Protein AF-A0A1M3CTS5-F1 (afdb_monomer_lite)

Structure (mmCIF, N/CA/C/O backbone):
data_AF-A0A1M3CTS5-F1
#
_entry.id   AF-A0A1M3CTS5-F1
#
loop_
_atom_site.group_PDB
_atom_site.id
_atom_site.type_symbol
_atom_site.label_atom_id
_atom_site.label_al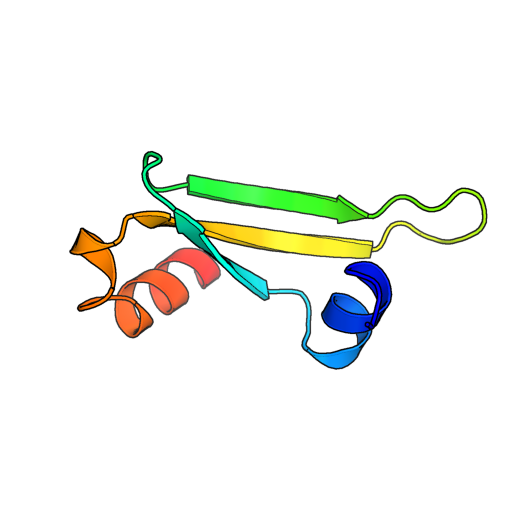t_id
_atom_site.label_comp_id
_atom_site.label_asym_id
_atom_site.label_entity_id
_atom_site.label_seq_id
_atom_site.pdbx_PDB_ins_code
_atom_site.Cartn_x
_atom_site.Cartn_y
_atom_site.Cartn_z
_atom_site.occupancy
_atom_site.B_iso_or_equiv
_atom_site.auth_seq_id
_atom_site.auth_comp_id
_atom_site.auth_asym_id
_atom_site.auth_atom_id
_atom_site.pdbx_PDB_model_num
ATOM 1 N N . MET A 1 1 ? 1.471 18.264 -14.032 1.00 55.81 1 MET A N 1
ATOM 2 C CA . MET A 1 1 ? 1.358 16.983 -13.296 1.00 55.81 1 MET A CA 1
ATOM 3 C C . MET A 1 1 ? 2.675 16.740 -12.581 1.00 55.81 1 MET A C 1
ATOM 5 O O . MET A 1 1 ? 3.699 16.916 -13.223 1.00 55.81 1 MET A O 1
ATOM 9 N N . LYS A 1 2 ? 2.655 16.402 -11.285 1.00 70.44 2 LYS A N 1
ATOM 10 C CA . LYS A 1 2 ? 3.859 15.991 -10.538 1.00 70.44 2 LYS A CA 1
ATOM 11 C C . LYS A 1 2 ? 4.203 14.538 -10.876 1.00 70.44 2 LYS A C 1
ATOM 13 O O . LYS A 1 2 ? 3.290 13.7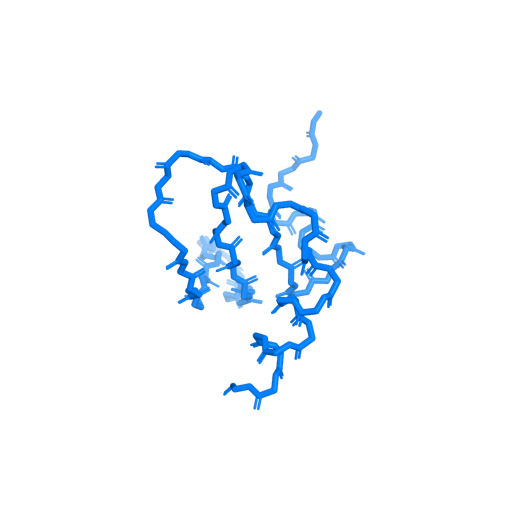51 -11.134 1.00 70.44 2 LYS A O 1
ATOM 18 N N . SER A 1 3 ? 5.483 14.183 -10.878 1.00 81.94 3 SER A N 1
ATOM 19 C CA . SER A 1 3 ? 5.919 12.791 -11.026 1.00 81.94 3 SER A CA 1
ATOM 20 C C . SER A 1 3 ? 5.541 11.965 -9.789 1.00 81.94 3 SER A C 1
ATOM 22 O O . SER A 1 3 ? 5.352 12.503 -8.695 1.00 81.94 3 SER A O 1
ATOM 24 N N . LEU A 1 4 ? 5.461 10.638 -9.935 1.00 79.25 4 LEU A N 1
ATOM 25 C CA . LEU A 1 4 ? 5.227 9.738 -8.798 1.00 79.25 4 LEU A CA 1
ATOM 26 C C . LEU A 1 4 ? 6.296 9.924 -7.710 1.00 79.25 4 LEU A C 1
ATOM 28 O O . LEU A 1 4 ? 5.981 9.901 -6.525 1.00 79.25 4 LEU A O 1
ATOM 32 N N . ARG A 1 5 ? 7.546 10.181 -8.111 1.00 81.94 5 ARG A N 1
ATOM 33 C CA . ARG A 1 5 ? 8.655 10.459 -7.195 1.00 81.94 5 ARG A CA 1
ATOM 34 C C . ARG A 1 5 ? 8.407 11.713 -6.362 1.00 81.94 5 ARG A C 1
ATOM 36 O O . ARG A 1 5 ? 8.540 11.672 -5.142 1.00 81.94 5 ARG A O 1
ATOM 43 N N . GLU A 1 6 ? 8.033 12.815 -7.010 1.00 83.12 6 GLU A N 1
ATOM 44 C CA . GLU A 1 6 ? 7.704 14.075 -6.330 1.00 83.12 6 GLU A CA 1
ATOM 45 C C . GLU A 1 6 ? 6.516 13.897 -5.384 1.00 83.12 6 GLU A C 1
ATOM 47 O O . GLU A 1 6 ? 6.523 14.420 -4.272 1.00 83.12 6 GLU A O 1
ATOM 52 N N . PHE A 1 7 ? 5.527 13.106 -5.799 1.00 83.00 7 PHE A N 1
ATOM 53 C CA . PHE A 1 7 ? 4.363 12.803 -4.981 1.00 83.00 7 PHE A CA 1
ATOM 54 C C . PHE A 1 7 ? 4.724 11.996 -3.728 1.00 83.00 7 PHE A C 1
ATOM 56 O O . PHE A 1 7 ? 4.319 12.378 -2.634 1.00 83.00 7 PHE A O 1
ATOM 63 N N . VAL A 1 8 ? 5.520 10.929 -3.852 1.00 84.00 8 VAL A N 1
ATOM 64 C CA . VAL A 1 8 ? 5.982 10.122 -2.705 1.00 84.00 8 VAL A CA 1
ATOM 65 C C . VAL A 1 8 ? 6.872 10.954 -1.777 1.00 84.00 8 VAL A C 1
ATOM 67 O O . VAL A 1 8 ? 6.738 10.875 -0.558 1.00 84.00 8 VAL A O 1
ATOM 70 N N . LYS A 1 9 ? 7.729 11.823 -2.328 1.00 82.75 9 LYS A N 1
ATOM 71 C CA . LYS A 1 9 ? 8.560 12.733 -1.525 1.00 82.75 9 LYS A CA 1
ATOM 72 C C . LYS A 1 9 ? 7.720 13.711 -0.694 1.00 82.75 9 LYS A C 1
ATOM 74 O O . LYS A 1 9 ? 8.106 14.039 0.422 1.00 82.75 9 LYS A O 1
ATOM 79 N N . GLU A 1 10 ? 6.595 14.182 -1.228 1.00 84.56 10 GLU A N 1
ATOM 80 C CA . GLU A 1 10 ? 5.726 15.158 -0.557 1.00 84.56 10 GLU A CA 1
ATOM 81 C C . GLU A 1 10 ? 4.697 14.514 0.383 1.00 84.56 10 GLU A C 1
ATOM 83 O O . GLU A 1 10 ? 4.393 15.066 1.438 1.00 84.56 10 GLU A O 1
ATOM 88 N N . LYS A 1 11 ? 4.111 13.379 -0.013 1.00 83.12 11 LYS A N 1
ATOM 89 C CA . LYS A 1 11 ? 2.970 12.752 0.676 1.00 83.12 11 LYS A CA 1
ATOM 90 C C . LYS A 1 11 ? 3.356 11.574 1.568 1.00 83.12 11 LYS A C 1
ATOM 92 O O . LYS A 1 11 ? 2.535 11.147 2.375 1.00 83.12 11 LYS A O 1
ATOM 97 N N . GLY A 1 12 ? 4.590 11.089 1.461 1.00 82.75 12 GLY A N 1
ATOM 98 C CA . GLY A 1 12 ? 5.138 10.024 2.291 1.00 82.75 12 GLY A CA 1
ATOM 99 C C . GLY A 1 12 ? 5.254 8.682 1.572 1.00 82.75 12 GLY A C 1
ATOM 100 O O . GLY A 1 12 ? 4.952 8.533 0.390 1.00 82.75 12 GLY A O 1
ATOM 101 N N . SER A 1 13 ? 5.706 7.683 2.324 1.00 85.31 13 SER A N 1
ATOM 102 C CA . SER A 1 13 ? 6.086 6.357 1.830 1.00 85.31 13 SER A CA 1
ATOM 103 C C . SER A 1 13 ? 4.930 5.353 1.752 1.00 85.31 13 SER A C 1
ATOM 105 O O . SER A 1 13 ? 5.181 4.167 1.577 1.00 85.31 13 SER A O 1
ATOM 107 N N . LEU A 1 14 ? 3.669 5.782 1.871 1.00 89.06 14 LEU A N 1
ATOM 108 C CA . LEU A 1 14 ? 2.500 4.907 1.759 1.00 89.06 14 LEU A CA 1
ATOM 109 C C . LEU A 1 14 ? 1.582 5.367 0.626 1.00 89.06 14 LEU A C 1
ATOM 111 O O . LEU A 1 14 ? 1.100 6.498 0.621 1.00 89.06 14 LEU A O 1
ATOM 115 N N . ALA A 1 15 ? 1.284 4.455 -0.295 1.00 90.00 15 ALA A N 1
ATOM 116 C CA . ALA A 1 15 ? 0.368 4.674 -1.403 1.00 90.00 15 ALA A CA 1
ATOM 117 C C . ALA A 1 15 ? -0.747 3.624 -1.405 1.00 90.00 15 ALA A C 1
ATOM 119 O O . ALA A 1 15 ? -0.508 2.440 -1.166 1.00 90.00 15 ALA A O 1
ATOM 120 N N . VAL A 1 16 ? -1.967 4.055 -1.731 1.00 90.50 16 VAL A N 1
ATOM 121 C CA . VAL A 1 16 ? -3.122 3.167 -1.903 1.00 90.50 16 VAL A CA 1
ATOM 122 C C . VAL A 1 16 ? -3.651 3.313 -3.324 1.00 90.50 16 VAL A C 1
ATOM 124 O O . VAL A 1 16 ? -3.972 4.415 -3.763 1.00 90.50 16 VAL A O 1
ATOM 127 N N . ARG A 1 17 ? -3.741 2.195 -4.044 1.00 91.19 17 ARG A N 1
ATOM 128 C CA . ARG A 1 17 ? -4.292 2.103 -5.397 1.00 91.19 17 ARG A CA 1
ATOM 129 C C . ARG A 1 17 ? -5.605 1.341 -5.357 1.00 91.19 17 ARG A C 1
ATOM 131 O O . ARG A 1 17 ? -5.662 0.248 -4.800 1.00 91.19 17 ARG A O 1
ATOM 138 N N . ILE A 1 18 ? -6.626 1.894 -6.001 1.00 93.31 18 ILE A N 1
ATOM 139 C CA . ILE A 1 18 ? -7.919 1.231 -6.174 1.00 93.31 18 ILE A CA 1
ATOM 140 C C . ILE A 1 18 ? -8.000 0.684 -7.594 1.00 93.31 18 ILE A C 1
ATOM 142 O O . ILE A 1 18 ? -7.862 1.442 -8.552 1.00 93.31 18 ILE A O 1
ATOM 146 N N . ASN A 1 19 ? -8.170 -0.627 -7.736 1.00 91.75 19 ASN A N 1
ATOM 147 C CA . ASN A 1 19 ? -8.257 -1.303 -9.033 1.00 91.75 19 ASN A CA 1
ATOM 148 C C . ASN A 1 19 ? -9.183 -2.532 -8.957 1.00 91.75 19 ASN A C 1
ATOM 150 O O . ASN A 1 19 ? -9.932 -2.666 -7.999 1.00 91.75 19 ASN A O 1
ATOM 154 N N . SER A 1 20 ? -9.198 -3.395 -9.976 1.00 90.38 20 SER A N 1
ATOM 155 C CA . SER A 1 20 ? -10.007 -4.633 -9.975 1.00 90.38 20 SER A CA 1
ATOM 156 C C . SER A 1 20 ? -9.184 -5.886 -9.650 1.00 90.38 20 SER A C 1
ATOM 158 O O . SER A 1 20 ? -9.671 -7.004 -9.808 1.00 90.38 20 SER A O 1
ATOM 160 N N . ASP A 1 21 ? -7.939 -5.710 -9.198 1.00 87.62 21 ASP A N 1
ATOM 161 C CA . ASP A 1 21 ? -7.030 -6.813 -8.892 1.00 87.62 21 ASP A CA 1
ATOM 162 C C . ASP A 1 21 ? -7.266 -7.359 -7.474 1.00 87.62 21 ASP A C 1
ATOM 164 O O . ASP A 1 21 ? -7.971 -6.771 -6.647 1.00 87.62 21 ASP A O 1
ATOM 168 N N . LYS A 1 22 ? -6.630 -8.494 -7.158 1.00 91.00 22 LYS A N 1
ATOM 169 C CA . LYS A 1 22 ? -6.619 -9.032 -5.792 1.00 91.00 22 LYS A CA 1
ATOM 170 C C . LYS A 1 22 ? -5.922 -8.055 -4.829 1.00 91.00 22 LYS A C 1
ATOM 172 O O . LYS A 1 22 ? -4.943 -7.416 -5.225 1.00 91.00 22 LYS A O 1
ATOM 177 N N . PRO A 1 23 ? -6.360 -7.987 -3.557 1.00 92.12 23 PRO A N 1
ATOM 178 C CA . PRO A 1 23 ? -5.679 -7.185 -2.551 1.00 92.12 23 PRO A CA 1
ATOM 179 C C . PRO A 1 23 ? -4.211 -7.598 -2.417 1.00 92.12 23 PRO A C 1
ATOM 181 O O . PRO A 1 23 ? -3.912 -8.791 -2.329 1.00 92.12 23 PRO A O 1
ATOM 184 N N . SER A 1 24 ? -3.302 -6.628 -2.380 1.00 93.06 24 SER A N 1
ATOM 185 C CA . SER A 1 24 ? -1.867 -6.893 -2.239 1.00 93.06 24 SER A CA 1
ATOM 186 C C . SER A 1 24 ? -1.129 -5.747 -1.555 1.00 93.06 24 SER A C 1
ATOM 188 O O . SER A 1 24 ? -1.591 -4.603 -1.553 1.00 93.06 24 SER A O 1
ATOM 190 N N . ILE A 1 25 ? 0.023 -6.075 -0.970 1.00 92.88 25 ILE A N 1
ATOM 191 C CA . ILE A 1 25 ? 0.969 -5.133 -0.369 1.00 92.88 25 ILE A CA 1
ATOM 192 C C . ILE A 1 25 ? 2.315 -5.380 -1.045 1.00 92.88 25 ILE A C 1
ATOM 194 O O . ILE A 1 25 ? 2.786 -6.516 -1.079 1.00 92.88 25 ILE A O 1
ATOM 198 N N . VAL A 1 26 ? 2.912 -4.334 -1.610 1.00 91.56 26 VAL A N 1
ATOM 199 C CA . VAL A 1 26 ? 4.193 -4.415 -2.318 1.00 91.56 26 VAL A CA 1
ATOM 200 C C . VAL A 1 26 ? 5.104 -3.294 -1.841 1.00 91.56 26 VAL A C 1
ATOM 202 O O . VAL A 1 26 ? 4.701 -2.133 -1.839 1.00 91.56 26 VAL A O 1
ATOM 205 N N . ILE A 1 27 ? 6.344 -3.627 -1.482 1.00 90.00 27 ILE A N 1
ATOM 206 C CA . ILE A 1 27 ? 7.402 -2.632 -1.288 1.00 90.00 27 ILE A CA 1
ATOM 207 C C . ILE A 1 27 ? 7.924 -2.267 -2.675 1.00 90.00 27 ILE A C 1
ATOM 209 O O . ILE A 1 27 ? 8.569 -3.073 -3.346 1.00 90.00 27 ILE A O 1
ATOM 213 N N . SER A 1 28 ? 7.586 -1.069 -3.130 1.00 87.62 28 SER A N 1
ATOM 214 C CA . SER A 1 28 ? 7.980 -0.545 -4.430 1.00 87.62 28 SER A CA 1
ATOM 215 C C . SER A 1 28 ? 9.169 0.394 -4.271 1.00 87.62 28 SER A C 1
ATOM 217 O O . SER A 1 28 ? 9.276 1.125 -3.284 1.00 87.62 28 SER A O 1
ATOM 219 N N . LYS A 1 29 ? 10.069 0.383 -5.253 1.00 87.25 29 LYS A N 1
ATOM 220 C CA . LYS A 1 29 ? 11.236 1.265 -5.288 1.00 87.25 29 LYS A CA 1
ATOM 221 C C . LYS A 1 29 ? 11.184 2.117 -6.542 1.00 87.25 29 LYS A C 1
ATOM 223 O O . LYS A 1 29 ? 11.038 1.596 -7.644 1.00 87.25 29 LYS A O 1
ATOM 228 N N . ILE A 1 30 ? 11.340 3.422 -6.369 1.00 84.25 30 ILE A N 1
ATOM 229 C CA . ILE A 1 30 ? 11.529 4.365 -7.467 1.00 84.25 30 ILE A CA 1
ATOM 230 C C . ILE A 1 30 ? 13.033 4.557 -7.627 1.00 84.25 30 ILE A C 1
ATOM 232 O O . ILE A 1 30 ? 13.665 5.266 -6.841 1.00 84.25 30 ILE A O 1
ATOM 236 N N . THR A 1 31 ? 13.607 3.881 -8.617 1.00 77.94 31 THR A N 1
ATOM 237 C CA . THR A 1 31 ? 15.000 4.056 -9.025 1.00 77.94 31 THR A CA 1
ATOM 238 C C . THR A 1 31 ? 15.079 5.146 -10.088 1.00 77.94 31 THR A C 1
ATOM 240 O O . THR A 1 31 ? 14.454 5.056 -11.140 1.00 77.94 31 THR A O 1
ATOM 243 N N . GLU A 1 32 ? 15.863 6.185 -9.819 1.00 71.81 32 GLU A N 1
ATOM 244 C CA . GLU A 1 32 ? 16.258 7.173 -10.823 1.00 71.81 32 GLU A CA 1
ATOM 245 C C . GLU A 1 32 ? 17.774 7.100 -11.002 1.00 71.81 32 GLU A C 1
ATOM 247 O O . GLU A 1 32 ? 18.499 6.821 -10.048 1.00 71.81 32 GLU A O 1
ATOM 252 N N . GLN A 1 33 ? 18.254 7.327 -12.226 1.00 64.25 33 GLN A N 1
ATOM 253 C CA . GLN A 1 33 ? 19.643 7.050 -12.626 1.00 64.25 33 GLN A CA 1
ATOM 254 C C . GLN A 1 33 ? 20.702 7.822 -11.815 1.00 64.25 33 GLN A C 1
ATOM 256 O O . GLN A 1 33 ? 21.874 7.460 -11.838 1.00 64.25 33 GLN A O 1
ATOM 261 N N . THR A 1 34 ? 20.308 8.876 -11.099 1.00 61.38 34 THR A N 1
ATOM 262 C CA . THR A 1 34 ? 21.213 9.846 -10.465 1.00 61.38 34 THR A CA 1
ATOM 263 C C . THR A 1 34 ? 20.993 10.024 -8.963 1.00 61.38 34 THR A C 1
ATOM 265 O O . THR A 1 34 ? 21.645 10.868 -8.354 1.00 61.38 34 THR A O 1
ATOM 268 N N . THR A 1 35 ? 20.081 9.284 -8.321 1.00 68.25 35 THR A N 1
ATOM 269 C CA . THR A 1 35 ? 19.836 9.443 -6.875 1.00 68.25 35 THR A CA 1
ATOM 270 C C . THR A 1 35 ? 19.499 8.136 -6.170 1.00 68.25 35 THR A C 1
ATOM 272 O O . THR A 1 35 ? 19.054 7.173 -6.788 1.00 68.25 35 THR A O 1
ATOM 275 N N . SER A 1 36 ? 19.651 8.145 -4.844 1.00 75.75 36 SER A N 1
ATOM 276 C CA . SER A 1 36 ? 19.247 7.059 -3.955 1.00 75.75 36 SER A CA 1
ATOM 277 C C . SER A 1 36 ? 17.800 6.620 -4.230 1.00 75.75 36 SER A C 1
ATOM 279 O O . SER A 1 36 ? 16.924 7.486 -4.370 1.00 75.75 36 SER A O 1
ATOM 281 N N . PRO A 1 37 ? 17.535 5.303 -4.299 1.00 79.31 37 PRO A N 1
ATOM 282 C CA . PRO A 1 37 ? 16.199 4.785 -4.554 1.00 79.31 37 PRO A CA 1
ATOM 283 C C . PRO A 1 37 ? 15.228 5.224 -3.456 1.00 79.31 37 PRO A C 1
ATOM 285 O O . PRO A 1 37 ? 15.548 5.161 -2.269 1.00 79.31 37 PRO A O 1
ATOM 288 N N . LEU A 1 38 ? 14.037 5.668 -3.861 1.00 85.88 38 LEU A N 1
ATOM 289 C CA . LEU A 1 38 ? 12.964 6.039 -2.942 1.00 85.88 38 LEU A CA 1
ATOM 290 C C . LEU A 1 38 ? 12.027 4.843 -2.769 1.00 85.88 38 LEU A C 1
ATOM 292 O O . LEU A 1 38 ? 11.377 4.424 -3.727 1.00 85.88 38 LEU A O 1
ATOM 296 N N . 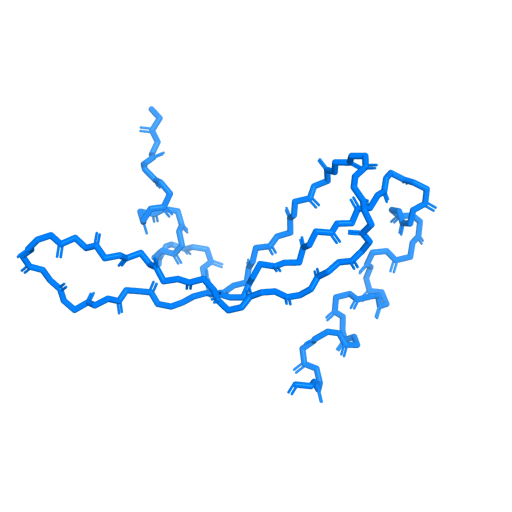GLU A 1 39 ? 11.971 4.288 -1.561 1.00 88.81 39 GLU A N 1
ATOM 297 C CA . GLU A 1 39 ? 11.097 3.158 -1.238 1.00 88.81 39 GLU A CA 1
ATOM 298 C C . GLU A 1 39 ? 9.743 3.632 -0.706 1.00 88.81 39 GLU A C 1
ATOM 300 O O . GLU A 1 39 ? 9.654 4.596 0.059 1.00 88.81 39 GLU A O 1
ATOM 305 N N . TYR A 1 40 ? 8.679 2.944 -1.113 1.00 90.12 40 TYR A N 1
ATOM 306 C CA . TYR A 1 40 ? 7.334 3.172 -0.605 1.00 90.12 40 TYR A CA 1
ATOM 307 C C . TYR A 1 40 ? 6.506 1.883 -0.622 1.00 90.12 40 TYR A C 1
ATOM 309 O O . TYR A 1 40 ? 6.658 1.024 -1.490 1.00 90.12 40 TYR A O 1
ATOM 317 N N . THR A 1 41 ? 5.589 1.760 0.328 1.00 91.31 41 THR A N 1
ATOM 318 C CA . THR A 1 41 ? 4.618 0.673 0.406 1.00 91.31 41 THR A CA 1
ATOM 319 C C . THR A 1 41 ? 3.416 1.007 -0.464 1.00 91.31 41 THR A C 1
ATOM 321 O O . THR A 1 41 ? 2.747 2.020 -0.261 1.00 91.31 41 THR A O 1
ATOM 324 N N . LEU A 1 42 ? 3.113 0.139 -1.425 1.00 91.69 42 LEU A N 1
ATOM 325 C CA . LEU A 1 42 ? 1.930 0.218 -2.269 1.00 91.69 42 LEU A CA 1
ATOM 326 C C . LEU A 1 42 ? 0.909 -0.836 -1.841 1.00 91.69 42 LEU A C 1
ATOM 328 O O . LEU A 1 42 ? 1.151 -2.035 -1.970 1.00 91.69 42 LEU A O 1
ATOM 332 N N . ILE A 1 43 ? -0.257 -0.380 -1.396 1.00 92.69 43 ILE A N 1
ATOM 333 C CA . ILE A 1 43 ? -1.414 -1.229 -1.118 1.00 92.69 43 ILE A CA 1
ATOM 334 C C . ILE A 1 43 ? -2.350 -1.164 -2.326 1.00 92.69 43 ILE A C 1
ATOM 336 O O . ILE A 1 43 ? -2.837 -0.089 -2.672 1.00 92.69 43 ILE A O 1
ATOM 340 N N . SER A 1 44 ? -2.629 -2.299 -2.965 1.00 93.25 44 SER A N 1
ATOM 341 C CA . SER A 1 44 ? -3.695 -2.393 -3.973 1.00 93.25 44 SER A CA 1
ATOM 342 C C . SER A 1 44 ? -4.956 -2.946 -3.327 1.00 93.25 44 SER A C 1
ATOM 344 O O . SER A 1 44 ? -4.903 -3.992 -2.681 1.00 93.25 44 SER A O 1
ATOM 346 N N . LEU A 1 45 ? -6.080 -2.247 -3.485 1.00 94.12 45 LEU A N 1
ATOM 347 C CA . LEU A 1 45 ? -7.376 -2.649 -2.948 1.00 94.12 45 LEU A CA 1
ATOM 348 C C . LEU A 1 45 ? -8.437 -2.689 -4.054 1.00 94.12 45 LEU A C 1
ATOM 350 O O . LEU A 1 45 ? -8.602 -1.704 -4.776 1.00 94.12 45 LEU A O 1
ATOM 354 N N . PRO A 1 46 ? -9.219 -3.773 -4.147 1.00 93.88 46 PRO A N 1
ATOM 355 C CA . PRO A 1 46 ? -10.395 -3.797 -4.990 1.00 93.88 46 PRO A CA 1
ATOM 356 C C . PRO A 1 46 ? -11.523 -2.917 -4.450 1.00 93.88 46 PRO A C 1
ATOM 358 O O . PRO A 1 46 ? -11.654 -2.719 -3.238 1.00 93.88 46 PRO A O 1
ATOM 361 N N . PHE A 1 47 ? -12.376 -2.422 -5.351 1.00 92.81 47 PHE A N 1
ATOM 362 C CA . PHE A 1 47 ? -13.437 -1.457 -5.026 1.00 92.81 47 PHE A CA 1
ATOM 363 C C . PHE A 1 47 ? -14.368 -1.928 -3.894 1.00 92.81 47 PHE A C 1
ATOM 365 O O . PHE A 1 47 ? -14.734 -1.149 -3.016 1.00 92.81 47 PHE A O 1
ATOM 372 N N . TYR A 1 48 ? -14.686 -3.226 -3.846 1.00 90.44 48 TYR A N 1
ATOM 373 C CA . TYR A 1 48 ? -15.553 -3.807 -2.815 1.00 90.44 48 TYR A CA 1
ATOM 374 C C . TYR A 1 48 ? -14.961 -3.753 -1.391 1.00 90.44 48 TYR A C 1
ATOM 376 O O . TYR A 1 48 ? -15.682 -3.971 -0.420 1.00 90.44 48 TYR A O 1
ATOM 384 N N . LEU A 1 49 ? -13.667 -3.443 -1.234 1.00 92.12 49 LEU A N 1
ATOM 385 C CA . LEU A 1 49 ? -13.009 -3.281 0.068 1.00 92.12 49 LEU A CA 1
ATOM 386 C C . LEU A 1 49 ? -12.902 -1.825 0.537 1.00 92.12 49 LEU A C 1
ATOM 388 O O . LEU A 1 49 ? -12.445 -1.584 1.657 1.00 92.12 49 LEU A O 1
ATOM 392 N N . LEU A 1 50 ? -13.351 -0.853 -0.264 1.00 90.81 50 LEU A N 1
ATOM 393 C CA . LEU A 1 50 ? -13.265 0.571 0.077 1.00 90.81 50 LEU A CA 1
ATOM 394 C C . LEU A 1 50 ? -13.979 0.923 1.384 1.00 90.81 50 LEU A C 1
ATOM 396 O O . LEU A 1 50 ? -13.465 1.722 2.165 1.00 90.81 50 LEU A O 1
ATOM 400 N N . GLY A 1 51 ? -15.105 0.266 1.680 1.00 92.31 51 GLY A N 1
ATOM 401 C CA . GLY A 1 51 ? -15.832 0.459 2.939 1.00 92.31 51 GLY A CA 1
ATOM 402 C C . GLY A 1 51 ? -15.017 0.110 4.192 1.00 92.31 51 GLY A C 1
ATOM 403 O O . GLY A 1 51 ? -15.407 0.463 5.298 1.00 92.31 51 GLY A O 1
ATOM 404 N N . GLN A 1 52 ? -13.879 -0.574 4.040 1.00 91.19 52 GLN A N 1
ATOM 405 C CA . GLN A 1 52 ? -12.990 -0.987 5.126 1.00 91.19 52 GLN A CA 1
ATOM 406 C C . GLN A 1 52 ? -11.584 -0.378 5.004 1.00 91.19 52 GLN A C 1
ATOM 408 O O . GLN A 1 52 ? -10.665 -0.821 5.694 1.00 91.19 52 GLN A O 1
ATOM 413 N N . ILE A 1 53 ? -11.401 0.648 4.163 1.00 91.94 53 ILE A N 1
ATOM 414 C CA . ILE A 1 53 ? -10.081 1.188 3.808 1.00 91.94 53 ILE A CA 1
ATOM 415 C C . ILE A 1 53 ? -9.250 1.612 5.029 1.00 91.94 53 ILE A C 1
ATOM 417 O O . ILE A 1 53 ? -8.097 1.211 5.147 1.00 91.94 53 ILE A O 1
ATOM 421 N N . HIS A 1 54 ? -9.846 2.312 5.998 1.00 91.06 54 HIS A N 1
ATOM 422 C CA . HIS A 1 54 ? -9.155 2.745 7.219 1.00 91.06 54 HIS A CA 1
ATOM 423 C C . HIS A 1 54 ? -8.607 1.565 8.033 1.00 91.06 54 HIS A C 1
ATOM 425 O O . HIS A 1 54 ? -7.472 1.598 8.509 1.00 91.06 54 HIS A O 1
ATOM 431 N N . ARG A 1 55 ? -9.407 0.502 8.185 1.00 92.50 55 ARG A N 1
ATOM 432 C CA . ARG A 1 55 ? -9.020 -0.711 8.916 1.00 92.50 55 ARG A CA 1
ATOM 433 C C . ARG A 1 55 ? -7.929 -1.477 8.170 1.00 92.50 55 ARG A C 1
ATOM 435 O O . ARG A 1 55 ? -6.995 -1.976 8.793 1.00 92.50 55 ARG A O 1
ATOM 442 N N . LEU A 1 56 ? -8.057 -1.575 6.849 1.00 90.06 56 LEU A N 1
ATOM 443 C CA . LEU A 1 56 ? -7.120 -2.303 5.996 1.00 90.06 56 LEU A CA 1
ATOM 444 C C . LEU A 1 56 ? -5.758 -1.610 5.927 1.00 90.06 56 LEU A C 1
ATOM 446 O O . LEU A 1 56 ? -4.747 -2.290 6.069 1.00 90.06 56 LEU A O 1
ATOM 450 N N . ILE A 1 57 ? -5.728 -0.279 5.808 1.00 89.88 57 ILE A N 1
ATOM 451 C CA . ILE A 1 57 ? -4.488 0.507 5.849 1.00 89.88 57 ILE A 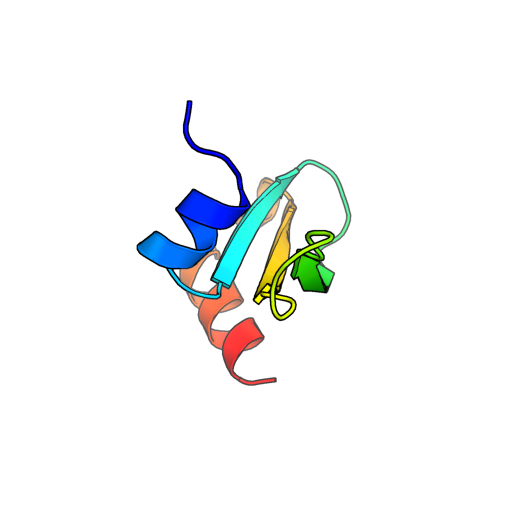CA 1
ATOM 452 C C . ILE A 1 57 ? -3.763 0.296 7.180 1.00 89.88 57 ILE A C 1
ATOM 454 O O . I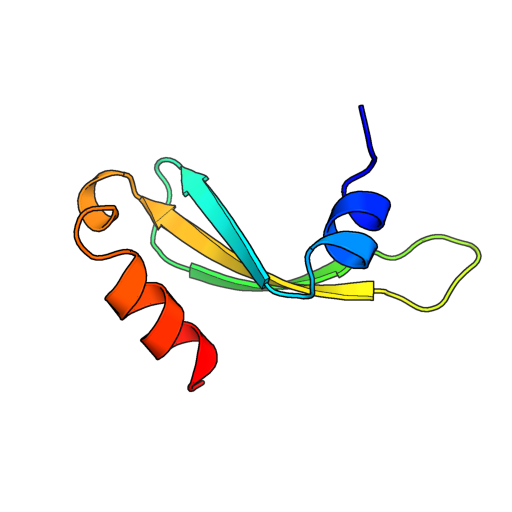LE A 1 57 ? -2.590 -0.066 7.178 1.00 89.88 57 ILE A O 1
ATOM 458 N N . LYS A 1 58 ? -4.464 0.432 8.315 1.00 90.88 58 LYS A N 1
ATOM 459 C CA . LYS A 1 58 ? -3.857 0.213 9.639 1.00 90.88 58 LYS A CA 1
ATOM 460 C C . LYS A 1 58 ? -3.250 -1.183 9.776 1.00 90.88 58 LYS A C 1
ATOM 462 O O . LYS A 1 58 ? -2.155 -1.322 10.304 1.00 90.88 58 LYS A O 1
ATOM 467 N N . LYS A 1 59 ? -3.947 -2.215 9.288 1.00 88.19 59 LYS A N 1
ATOM 468 C CA . LYS A 1 59 ? -3.448 -3.595 9.334 1.0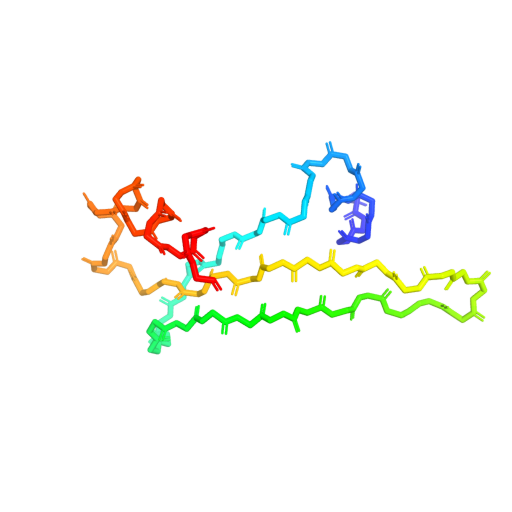0 88.19 59 LYS A CA 1
ATOM 469 C C . LYS A 1 59 ? -2.224 -3.797 8.436 1.00 88.19 59 LYS A C 1
ATOM 471 O O . LYS A 1 59 ? -1.314 -4.517 8.817 1.00 88.19 59 LYS A O 1
ATOM 476 N N . ALA A 1 60 ? -2.203 -3.164 7.266 1.00 84.94 60 ALA A N 1
ATOM 477 C CA . ALA A 1 60 ? -1.092 -3.256 6.325 1.00 84.94 60 ALA A CA 1
ATOM 478 C C . ALA A 1 60 ? 0.181 -2.545 6.813 1.00 84.94 60 ALA A C 1
ATOM 480 O O . ALA A 1 60 ? 1.264 -2.934 6.407 1.00 84.94 60 ALA A O 1
ATOM 481 N N . GLN A 1 61 ? 0.063 -1.528 7.673 1.00 81.19 61 GLN A N 1
ATOM 482 C CA . GLN A 1 61 ? 1.212 -0.841 8.280 1.00 81.19 61 GLN A CA 1
ATOM 483 C C . GLN A 1 61 ? 1.807 -1.575 9.493 1.00 81.19 61 GLN A C 1
ATOM 485 O O . GLN A 1 61 ? 2.878 -1.203 9.958 1.00 81.19 61 GLN A O 1
ATOM 490 N N . ALA A 1 62 ? 1.099 -2.565 10.042 1.00 77.25 62 ALA A N 1
ATOM 491 C CA . ALA A 1 62 ? 1.532 -3.332 11.212 1.00 77.25 62 ALA A CA 1
ATOM 492 C C . ALA A 1 62 ? 2.339 -4.600 10.855 1.00 77.25 62 ALA A C 1
ATOM 494 O O . ALA A 1 62 ? 2.723 -5.341 11.759 1.00 77.25 62 ALA A O 1
ATOM 495 N N . HIS A 1 63 ? 2.552 -4.857 9.562 1.00 56.19 63 HIS A N 1
ATOM 496 C CA . HIS A 1 63 ? 3.354 -5.946 8.999 1.00 56.19 63 HIS A CA 1
ATOM 497 C C . HIS A 1 63 ? 4.587 -5.375 8.304 1.00 56.19 63 HIS A C 1
ATOM 499 O O . HIS A 1 63 ? 5.624 -6.071 8.339 1.00 56.19 63 HIS A O 1
#

Radius of gyration: 12.9 Å; chains: 1; bounding box: 37×26×24 Å

Secondary structure (DSSP, 8-state):
---HHHHHHHH-SEEEEEESSPPEEEEEEEEETTEEEEEEEEEEEEGGGGGGHHHHHHHHTT-

Foldseek 3Di:
DDDPVVVCVVVHQEEEAEDQDDWDWDFDWDDDPPDDIDTHIYTYDYPVCPVVVVVVVVVSVVD

Sequence (63 aa):
MKSLREFVKEKGSLAVRINSDKPSIVISKITEQTTSPLEYTLISLPFYLLGQIHRLIKKAQAH

pLDDT: mean 85.33, std 9.01, range [55.81, 94.12]